Protein AF-A0AAW9EAS5-F1 (afdb_monomer_lite)

Structure (mmCIF, N/CA/C/O backbone):
data_AF-A0AAW9EAS5-F1
#
_entry.id   AF-A0AAW9EAS5-F1
#
loop_
_atom_site.group_PDB
_atom_site.id
_atom_site.type_symbol
_atom_site.label_atom_id
_atom_site.label_alt_id
_atom_site.label_comp_id
_atom_site.label_asym_id
_atom_site.label_entity_id
_atom_site.label_seq_id
_atom_site.pdbx_PDB_ins_code
_atom_site.Cartn_x
_atom_site.Cartn_y
_atom_site.Cartn_z
_atom_site.occupancy
_atom_site.B_iso_or_equiv
_atom_site.auth_seq_id
_atom_site.auth_comp_id
_atom_site.auth_asym_id
_atom_site.auth_atom_id
_atom_site.pdbx_PDB_model_num
ATOM 1 N N . MET A 1 1 ? -5.129 -8.392 -18.175 1.00 64.12 1 MET A N 1
ATOM 2 C CA . MET A 1 1 ? -5.392 -9.176 -16.945 1.00 64.12 1 MET A CA 1
ATOM 3 C C . MET A 1 1 ? -6.579 -8.550 -16.227 1.00 64.12 1 MET A C 1
ATOM 5 O O . MET A 1 1 ? -6.604 -7.333 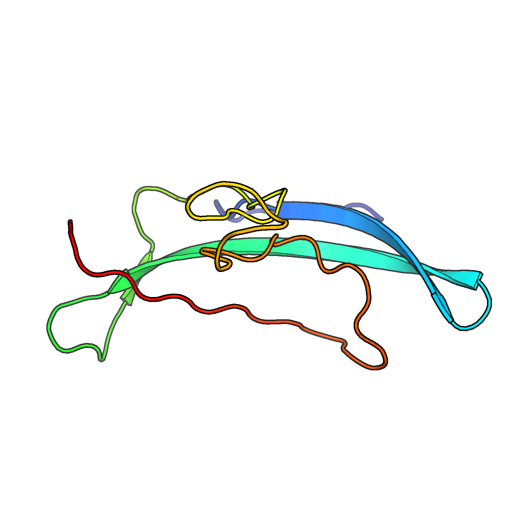-16.120 1.00 64.12 1 MET A O 1
ATOM 9 N N . LYS A 1 2 ? -7.565 -9.341 -15.786 1.00 78.31 2 LYS A N 1
ATOM 10 C CA . LYS A 1 2 ? -8.707 -8.856 -14.993 1.00 78.31 2 LYS A CA 1
ATOM 11 C C . LYS A 1 2 ? -8.548 -9.386 -13.571 1.00 78.31 2 LYS A C 1
ATOM 13 O O . LYS A 1 2 ? -8.530 -10.597 -13.383 1.00 78.31 2 LYS A O 1
ATOM 18 N N . VAL A 1 3 ? -8.392 -8.495 -12.597 1.00 83.44 3 VAL A N 1
ATOM 19 C CA . VAL A 1 3 ? -8.387 -8.860 -11.174 1.00 83.44 3 VAL A CA 1
ATOM 20 C C . VAL A 1 3 ? -9.830 -8.823 -10.685 1.00 83.44 3 VAL A C 1
ATOM 22 O O . VAL A 1 3 ? -10.535 -7.844 -10.915 1.00 83.44 3 VAL A O 1
ATOM 25 N N . SER A 1 4 ? -10.285 -9.902 -10.050 1.00 89.12 4 SER A N 1
ATOM 26 C CA . SER A 1 4 ? -11.548 -9.919 -9.314 1.00 89.12 4 SER A CA 1
ATOM 27 C C . SER A 1 4 ? -11.214 -9.856 -7.832 1.00 89.12 4 SER A C 1
ATOM 29 O O . SER A 1 4 ? -10.572 -10.762 -7.306 1.00 89.12 4 SER A O 1
ATOM 31 N N . ASN A 1 5 ? -11.599 -8.762 -7.182 1.00 88.44 5 ASN A N 1
ATOM 32 C CA . ASN A 1 5 ? -11.458 -8.608 -5.745 1.00 88.44 5 ASN A CA 1
ATOM 33 C C . ASN A 1 5 ? -12.841 -8.749 -5.102 1.00 88.44 5 ASN A C 1
ATOM 35 O O . ASN A 1 5 ? -13.682 -7.867 -5.245 1.00 88.44 5 ASN A O 1
ATOM 39 N N . THR A 1 6 ? -13.074 -9.873 -4.426 1.00 91.94 6 THR A N 1
ATOM 40 C CA . THR A 1 6 ? -14.310 -10.148 -3.674 1.00 91.94 6 THR A CA 1
ATOM 41 C C . THR A 1 6 ? -14.199 -9.752 -2.198 1.00 91.94 6 THR A C 1
ATOM 43 O O . THR A 1 6 ? -15.089 -10.056 -1.409 1.00 91.94 6 THR A O 1
ATOM 46 N N . THR A 1 7 ? -13.093 -9.117 -1.805 1.00 90.06 7 THR A N 1
ATOM 47 C CA . THR A 1 7 ? -12.835 -8.631 -0.444 1.00 90.06 7 THR A CA 1
ATOM 48 C C . THR A 1 7 ? -13.188 -7.143 -0.327 1.00 90.06 7 THR A C 1
ATOM 50 O O . THR A 1 7 ? -13.255 -6.451 -1.345 1.00 90.06 7 THR A O 1
ATOM 53 N N . PRO A 1 8 ? -13.353 -6.602 0.895 1.00 88.00 8 PRO A N 1
ATOM 54 C CA . PRO A 1 8 ? -13.545 -5.165 1.089 1.00 88.00 8 PRO A CA 1
ATOM 55 C C . PRO A 1 8 ? -12.242 -4.350 0.977 1.00 88.00 8 PRO A C 1
ATOM 57 O O . PRO A 1 8 ? -12.257 -3.146 1.224 1.00 88.00 8 PRO A O 1
ATOM 60 N N . PHE A 1 9 ? -11.102 -4.975 0.669 1.00 93.19 9 PHE A N 1
ATOM 61 C CA . PHE A 1 9 ? -9.798 -4.318 0.732 1.00 93.19 9 PHE A CA 1
ATOM 62 C C . PHE A 1 9 ? -9.556 -3.426 -0.488 1.00 93.19 9 PHE A C 1
ATOM 64 O O . PHE A 1 9 ? -9.619 -3.920 -1.621 1.00 93.19 9 PHE A O 1
ATOM 71 N N . PRO A 1 10 ? -9.237 -2.135 -0.289 1.00 92.56 10 PRO A N 1
ATOM 72 C CA . PRO A 1 10 ? -8.852 -1.251 -1.376 1.00 92.56 10 PRO A CA 1
ATOM 73 C C . PRO A 1 10 ? -7.641 -1.802 -2.123 1.00 92.56 10 PRO A C 1
ATOM 75 O O . PRO A 1 10 ? -6.659 -2.232 -1.512 1.00 92.56 10 PRO A O 1
ATOM 78 N N . TYR A 1 11 ? -7.720 -1.781 -3.451 1.00 94.25 11 TYR A N 1
ATOM 79 C CA . TYR A 1 11 ? -6.660 -2.274 -4.316 1.00 94.25 11 TYR A CA 1
ATOM 80 C C . TYR A 1 11 ? -6.504 -1.408 -5.563 1.00 94.25 11 TYR A C 1
ATOM 82 O O . TYR A 1 11 ? -7.440 -0.731 -5.990 1.00 94.25 11 TYR A O 1
ATOM 90 N N . LEU A 1 12 ? -5.321 -1.478 -6.162 1.00 93.19 12 LEU A N 1
ATOM 91 C CA . LEU A 1 12 ? -5.002 -0.860 -7.439 1.00 93.19 12 LEU A CA 1
ATOM 92 C C . LEU A 1 12 ? -4.170 -1.833 -8.269 1.00 93.19 12 LEU A C 1
ATOM 94 O O . LEU A 1 12 ? -3.145 -2.333 -7.810 1.00 93.19 12 LEU A O 1
ATOM 98 N N . LEU A 1 13 ? -4.607 -2.074 -9.504 1.00 91.94 13 LEU A N 1
ATOM 99 C CA . LEU A 1 13 ? -3.839 -2.792 -10.517 1.00 91.94 13 LEU A CA 1
ATOM 100 C C . LEU A 1 13 ? -3.209 -1.773 -11.465 1.00 91.94 13 LEU A C 1
ATOM 102 O O . LEU A 1 13 ? -3.918 -0.963 -12.058 1.00 91.94 13 LEU A O 1
ATOM 106 N N . TYR A 1 14 ? -1.896 -1.845 -11.639 1.00 91.06 14 TYR A N 1
ATOM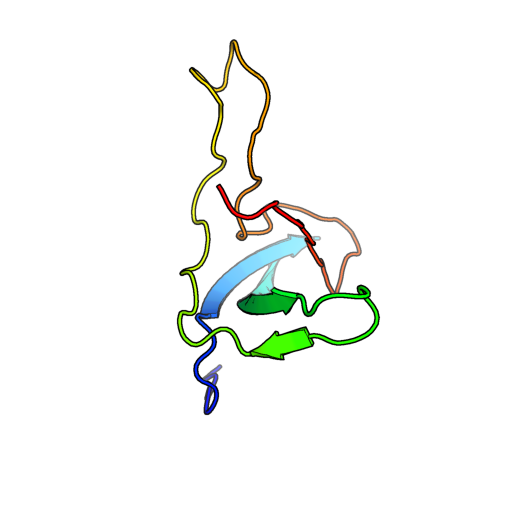 107 C CA . TYR A 1 14 ? -1.161 -0.987 -12.562 1.00 91.06 14 TYR A CA 1
ATOM 108 C C . TYR A 1 14 ? 0.007 -1.740 -13.199 1.00 91.06 14 TYR A C 1
ATOM 110 O O . TYR A 1 14 ? 0.441 -2.778 -12.702 1.00 91.06 14 TYR A O 1
ATOM 118 N N . GLN A 1 15 ? 0.499 -1.245 -14.334 1.00 89.50 15 GLN A N 1
ATOM 119 C CA . GLN A 1 15 ? 1.634 -1.839 -15.040 1.00 89.50 15 GLN A CA 1
ATOM 120 C C . GLN A 1 15 ? 2.905 -1.038 -14.807 1.00 89.50 15 GLN A C 1
ATOM 122 O O . GLN A 1 15 ? 2.874 0.179 -14.625 1.00 89.50 15 GLN A O 1
ATOM 127 N N . LYS A 1 16 ? 4.031 -1.742 -14.852 1.00 87.69 16 LYS A N 1
ATOM 128 C CA . LYS A 1 16 ? 5.363 -1.160 -14.791 1.00 87.69 16 LYS A CA 1
ATOM 129 C C . LYS A 1 16 ? 6.292 -1.788 -15.805 1.00 87.69 16 LYS A C 1
ATOM 131 O O . LYS A 1 16 ? 6.069 -2.908 -16.257 1.00 87.69 16 LYS A O 1
ATOM 136 N N . VAL A 1 17 ? 7.367 -1.060 -16.070 1.00 86.25 17 VAL A N 1
ATOM 137 C CA . VAL A 1 17 ? 8.525 -1.524 -16.825 1.00 86.25 17 VAL A CA 1
ATOM 138 C C . VAL A 1 17 ? 9.588 -2.014 -15.838 1.00 86.25 17 VAL A C 1
ATOM 140 O O . VAL A 1 17 ? 9.948 -1.309 -14.893 1.00 86.25 17 VAL A O 1
ATOM 143 N N . GLY A 1 18 ? 10.021 -3.257 -16.014 1.00 80.50 18 GLY A N 1
ATOM 144 C CA . GLY A 1 18 ? 11.037 -3.947 -15.228 1.00 80.50 18 GLY A CA 1
ATOM 145 C C . GLY A 1 18 ? 12.418 -3.851 -15.858 1.00 80.50 18 GLY A C 1
ATOM 146 O O . GLY A 1 18 ? 12.726 -2.917 -16.597 1.00 80.50 18 GLY A O 1
ATOM 147 N N . LYS A 1 19 ? 13.291 -4.816 -15.552 1.00 78.12 19 LYS A N 1
ATOM 148 C CA . LYS A 1 19 ? 14.613 -4.860 -16.189 1.00 78.12 19 LYS A CA 1
ATOM 149 C C . LYS A 1 19 ? 14.445 -5.262 -17.656 1.00 78.12 19 LYS A C 1
ATOM 151 O O . LYS A 1 19 ? 13.601 -6.089 -17.974 1.00 78.12 19 LYS A O 1
ATOM 156 N N . LYS A 1 20 ? 15.289 -4.722 -18.542 1.00 85.56 20 LYS A N 1
ATOM 157 C CA . LYS A 1 20 ? 15.262 -5.028 -19.988 1.00 85.56 20 LYS A CA 1
ATOM 158 C C . LYS A 1 20 ? 13.905 -4.727 -20.652 1.00 85.56 20 LYS A C 1
ATOM 160 O O . LYS A 1 20 ? 13.469 -5.482 -21.515 1.00 85.56 20 LYS A O 1
ATOM 165 N N . ASP A 1 21 ? 13.238 -3.661 -20.212 1.00 84.94 21 ASP A N 1
ATOM 166 C CA . ASP A 1 21 ? 11.947 -3.202 -20.740 1.00 84.94 21 ASP A CA 1
ATOM 167 C C . ASP A 1 21 ? 10.786 -4.208 -20.625 1.00 84.94 21 ASP A C 1
ATOM 169 O O . ASP A 1 21 ? 9.763 -4.083 -21.299 1.00 84.94 21 ASP A O 1
ATOM 173 N N . GLU A 1 22 ? 10.900 -5.204 -19.740 1.00 87.62 22 GLU A N 1
ATOM 174 C CA . GLU A 1 22 ? 9.832 -6.180 -19.535 1.00 87.62 22 GLU A CA 1
ATOM 175 C C . GLU A 1 22 ? 8.632 -5.543 -18.818 1.00 87.62 22 GLU A C 1
ATOM 177 O O . GLU A 1 22 ? 8.768 -4.931 -17.759 1.00 87.62 22 GLU A O 1
ATOM 182 N N . LEU A 1 23 ? 7.427 -5.684 -19.372 1.00 87.19 23 LEU A N 1
ATOM 183 C CA . LEU A 1 23 ? 6.218 -5.221 -18.695 1.00 87.19 23 LEU A CA 1
ATOM 184 C C . LEU A 1 23 ? 5.770 -6.237 -17.647 1.00 87.19 23 LEU A C 1
ATOM 186 O O . LEU A 1 23 ? 5.594 -7.417 -17.947 1.00 87.19 23 LEU A O 1
ATOM 190 N N . PHE A 1 24 ? 5.484 -5.762 -16.438 1.00 86.81 24 PHE A N 1
ATOM 191 C CA . PHE A 1 24 ? 4.882 -6.577 -15.388 1.00 86.81 24 PHE A CA 1
ATOM 192 C C . PHE A 1 24 ? 3.734 -5.844 -14.692 1.00 86.81 24 PHE A C 1
ATOM 194 O O . PHE A 1 24 ? 3.691 -4.614 -14.617 1.00 86.81 24 PHE A O 1
ATOM 201 N N . ASN A 1 25 ? 2.761 -6.619 -14.211 1.00 88.88 25 ASN A N 1
ATOM 202 C CA . ASN A 1 25 ? 1.611 -6.100 -13.479 1.00 88.88 25 ASN A CA 1
ATOM 203 C C . ASN A 1 25 ? 1.935 -6.036 -11.986 1.00 88.88 25 ASN A C 1
ATOM 205 O O . ASN A 1 25 ? 2.513 -6.970 -11.432 1.00 88.88 25 ASN A O 1
ATOM 209 N N . VAL A 1 26 ? 1.508 -4.961 -11.336 1.00 89.19 26 VAL A N 1
ATOM 210 C CA . VAL A 1 26 ? 1.609 -4.756 -9.894 1.00 89.19 26 VAL A CA 1
ATOM 211 C C . VAL A 1 26 ? 0.207 -4.599 -9.327 1.00 89.19 26 VAL A C 1
ATOM 213 O O . VAL A 1 26 ? -0.609 -3.851 -9.865 1.00 89.19 26 VAL A O 1
ATOM 216 N N . ILE A 1 27 ? -0.062 -5.310 -8.235 1.00 91.06 27 ILE A N 1
ATOM 217 C CA . ILE A 1 27 ? -1.267 -5.129 -7.430 1.00 91.06 27 ILE A CA 1
ATOM 218 C C . ILE A 1 27 ? -0.828 -4.518 -6.105 1.00 91.06 27 ILE A C 1
ATOM 220 O O . ILE A 1 27 ? -0.101 -5.156 -5.347 1.00 91.06 27 ILE A O 1
ATOM 224 N N . ALA A 1 28 ? -1.274 -3.296 -5.834 1.00 91.94 28 ALA A N 1
ATOM 225 C CA . ALA A 1 28 ? -1.220 -2.717 -4.500 1.00 91.94 28 ALA A CA 1
ATOM 226 C C . ALA A 1 28 ? -2.532 -3.037 -3.776 1.00 91.94 28 ALA A C 1
ATOM 228 O O . ALA A 1 28 ? -3.605 -2.918 -4.366 1.00 91.94 28 ALA A O 1
ATOM 229 N N . LEU A 1 29 ? -2.445 -3.454 -2.516 1.00 92.81 29 LEU A N 1
ATOM 230 C CA . LEU A 1 29 ? -3.579 -3.780 -1.653 1.00 92.81 29 LEU A CA 1
ATOM 231 C C . LEU A 1 29 ? -3.304 -3.191 -0.272 1.00 92.81 29 LEU A C 1
ATOM 233 O O . LEU A 1 29 ? -2.184 -3.310 0.224 1.00 92.81 29 LEU A O 1
ATOM 237 N N . ARG A 1 30 ? -4.325 -2.624 0.371 1.00 92.75 30 ARG A N 1
ATOM 238 C CA . ARG A 1 30 ? -4.235 -2.185 1.765 1.00 92.75 30 ARG A CA 1
ATOM 239 C C . ARG A 1 30 ? -5.278 -2.879 2.623 1.00 92.75 30 ARG A C 1
ATOM 241 O O . ARG A 1 30 ? -6.444 -2.966 2.249 1.00 92.75 30 ARG A O 1
ATOM 248 N N . GLN A 1 31 ? -4.853 -3.340 3.793 1.00 92.62 31 GLN A N 1
ATOM 249 C CA . GLN A 1 31 ? -5.726 -3.952 4.788 1.00 92.62 31 GLN A CA 1
ATOM 250 C C . GLN A 1 31 ? -5.579 -3.214 6.114 1.00 92.62 31 GLN A C 1
ATOM 252 O O . GLN A 1 31 ? -4.471 -2.983 6.594 1.00 92.62 31 GLN A O 1
ATOM 257 N N . THR A 1 32 ? -6.708 -2.834 6.704 1.00 92.12 32 THR A N 1
ATOM 258 C CA . THR A 1 32 ? -6.759 -2.171 8.007 1.00 92.12 32 THR A CA 1
ATOM 259 C C . THR A 1 32 ? -7.311 -3.134 9.046 1.00 92.12 32 THR A C 1
ATOM 261 O O . THR A 1 32 ? -8.416 -3.664 8.898 1.00 92.12 32 THR A O 1
ATOM 264 N N . PHE A 1 33 ? -6.557 -3.316 10.126 1.00 90.25 33 PHE A N 1
ATOM 265 C CA . PHE A 1 33 ? -6.935 -4.163 11.252 1.00 90.25 33 PHE A CA 1
ATOM 266 C C . PHE A 1 33 ? -7.068 -3.334 12.529 1.00 90.25 33 PHE A C 1
ATOM 268 O O . PHE A 1 33 ? -6.396 -2.315 12.703 1.00 90.25 33 PHE A O 1
ATOM 275 N N . ARG A 1 34 ? -7.929 -3.784 13.440 1.00 87.50 34 ARG A N 1
ATOM 276 C CA . ARG A 1 34 ? -8.006 -3.278 14.810 1.00 87.50 34 ARG A CA 1
ATOM 277 C C . ARG A 1 34 ? -7.208 -4.210 15.714 1.00 87.50 34 ARG A C 1
ATOM 279 O O . ARG A 1 34 ? -7.581 -5.370 15.885 1.00 87.50 34 ARG A O 1
ATOM 286 N N . LEU A 1 35 ? -6.138 -3.695 16.316 1.00 84.19 35 LEU A N 1
ATOM 287 C CA . LEU A 1 35 ? -5.380 -4.415 17.341 1.00 84.19 35 LEU A CA 1
ATOM 288 C C . LEU A 1 35 ? -6.220 -4.525 18.623 1.00 84.19 35 LEU A C 1
ATOM 290 O O . LEU A 1 35 ? -6.748 -3.518 19.102 1.00 84.19 35 LEU A O 1
ATOM 294 N N . LYS A 1 36 ? -6.363 -5.737 19.173 1.00 82.75 36 LYS A N 1
ATOM 295 C CA . LYS A 1 36 ? -7.036 -5.959 20.462 1.00 82.75 36 LYS A CA 1
ATOM 296 C C . LYS A 1 36 ? -6.070 -5.782 21.629 1.00 82.75 36 LYS A C 1
ATOM 298 O O . LYS A 1 36 ? -4.860 -5.977 21.497 1.00 82.75 36 LYS A O 1
ATOM 303 N N . THR A 1 37 ? -6.625 -5.458 22.795 1.00 77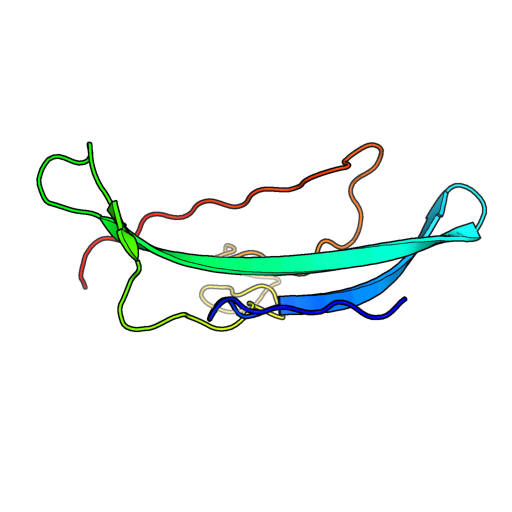.62 37 THR A N 1
ATOM 304 C CA . THR A 1 37 ? -5.888 -5.393 24.061 1.00 77.62 37 THR A CA 1
ATOM 305 C C . THR A 1 37 ? -5.131 -6.702 24.297 1.00 77.62 37 THR A C 1
ATOM 307 O O . THR A 1 37 ? -5.708 -7.780 24.176 1.00 77.62 37 THR A O 1
ATOM 310 N N . GLY A 1 38 ? -3.833 -6.605 24.595 1.00 73.81 38 GLY A N 1
ATOM 311 C CA . GLY A 1 38 ? -2.938 -7.759 24.743 1.00 73.81 38 GLY A CA 1
ATOM 312 C C . GLY A 1 38 ? -2.141 -8.130 23.486 1.00 73.81 38 GLY A C 1
ATOM 313 O O . GLY A 1 38 ? -1.287 -8.998 23.571 1.00 73.81 38 GLY A O 1
ATOM 314 N N . GLY A 1 39 ? -2.367 -7.491 22.330 1.00 66.31 39 GLY A N 1
ATOM 315 C CA . GLY A 1 39 ? -1.460 -7.537 21.166 1.00 66.31 39 GLY A CA 1
ATOM 316 C C . GLY A 1 39 ? -1.386 -8.859 20.388 1.00 66.31 39 GLY A C 1
ATOM 317 O O . GLY A 1 39 ? -0.832 -8.884 19.294 1.00 66.31 39 GLY A O 1
ATOM 318 N N . HIS A 1 40 ? -1.966 -9.943 20.903 1.00 73.12 40 HIS A N 1
ATOM 319 C CA . HIS A 1 40 ? -1.915 -11.268 20.274 1.00 73.12 40 HIS A CA 1
ATOM 320 C C . HIS A 1 40 ? -2.977 -11.496 19.190 1.00 73.12 40 HIS A C 1
ATOM 322 O O . HIS A 1 40 ? -2.870 -12.450 18.425 1.00 73.12 40 HIS A O 1
ATOM 328 N N . TYR A 1 41 ? -3.999 -10.638 19.118 1.00 77.81 41 TYR A N 1
ATOM 329 C CA . TYR A 1 41 ? -5.123 -10.797 18.196 1.00 77.81 41 TYR A CA 1
ATOM 330 C C . TYR A 1 41 ? -5.492 -9.476 17.525 1.00 77.81 41 TYR A C 1
ATOM 332 O O . TYR A 1 41 ? -5.448 -8.404 18.138 1.00 77.81 41 TYR A O 1
ATOM 340 N N . SER A 1 42 ? 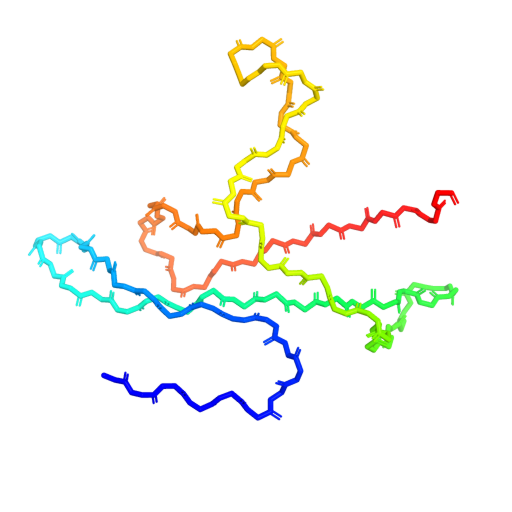-5.929 -9.573 16.275 1.00 84.19 42 SER A N 1
ATOM 341 C CA . SER A 1 42 ? -6.492 -8.471 15.509 1.00 84.19 42 SER A CA 1
ATOM 342 C C . SER A 1 42 ? -7.786 -8.907 14.826 1.00 84.19 42 SER A C 1
ATOM 344 O O . SER A 1 42 ? -7.924 -10.056 14.411 1.00 84.19 42 SER A O 1
ATOM 346 N N . ASP A 1 43 ? -8.742 -7.984 14.732 1.00 88.94 43 ASP A N 1
ATOM 347 C CA . ASP A 1 43 ? -9.911 -8.144 13.862 1.00 88.94 43 ASP A CA 1
ATOM 348 C C . ASP A 1 43 ? -9.748 -7.258 12.631 1.00 88.94 43 ASP A C 1
ATOM 350 O O . ASP A 1 43 ? -8.999 -6.274 12.652 1.00 88.94 43 ASP A O 1
ATOM 354 N N . LEU A 1 44 ? -10.527 -7.537 11.586 1.00 89.00 44 LEU A N 1
ATOM 355 C CA . LEU A 1 44 ? -10.771 -6.542 10.549 1.00 89.00 44 LEU A CA 1
ATOM 356 C C . LEU A 1 44 ? -11.326 -5.266 11.181 1.00 89.00 44 LEU A C 1
ATOM 358 O O . LEU A 1 44 ? -12.221 -5.308 12.026 1.00 89.00 44 LEU A O 1
ATOM 362 N N . ASN A 1 45 ? -10.771 -4.127 10.776 1.00 89.06 45 ASN A N 1
ATOM 363 C CA . ASN A 1 45 ? -11.346 -2.847 11.145 1.00 89.06 45 ASN A CA 1
ATOM 364 C C . ASN A 1 45 ? -12.636 -2.632 10.338 1.00 89.06 45 ASN A C 1
ATOM 366 O O . ASN A 1 45 ? -12.666 -2.913 9.137 1.00 89.06 45 ASN A O 1
ATOM 370 N N . GLU A 1 46 ? -13.676 -2.123 11.000 1.00 88.38 46 GLU A N 1
ATOM 371 C CA . GLU A 1 46 ? -14.949 -1.743 10.375 1.00 88.38 46 GLU A CA 1
ATOM 372 C C . GLU A 1 46 ? -14.728 -0.738 9.237 1.00 88.38 46 GLU A C 1
ATOM 374 O O . GLU A 1 46 ? -15.412 -0.789 8.217 1.00 88.38 46 GLU A O 1
ATOM 379 N N . GLN A 1 47 ? -13.719 0.126 9.382 1.00 90.44 47 GLN A N 1
ATOM 380 C CA . GLN A 1 47 ? -13.288 1.054 8.348 1.00 90.44 47 GLN A CA 1
ATOM 381 C C . GLN A 1 47 ? -11.974 0.593 7.709 1.00 90.44 47 GLN A C 1
ATOM 383 O O . GLN A 1 47 ? -10.947 0.449 8.376 1.00 90.44 47 GLN A O 1
ATOM 388 N N . GLN A 1 48 ? -11.993 0.417 6.387 1.00 92.56 48 GLN A N 1
ATOM 389 C CA . GLN A 1 48 ? -10.784 0.238 5.586 1.00 92.56 48 GLN A CA 1
ATOM 390 C C . GLN A 1 48 ? -10.285 1.598 5.092 1.00 92.56 48 GLN A C 1
ATOM 392 O O . GLN A 1 48 ? -11.050 2.374 4.519 1.00 92.56 48 GLN A O 1
ATOM 397 N N . TYR A 1 49 ? -9.002 1.886 5.305 1.00 91.19 49 TYR A N 1
ATOM 398 C CA . TYR A 1 49 ? -8.369 3.074 4.736 1.00 91.19 49 TYR A CA 1
ATOM 399 C C . TYR A 1 49 ? -7.973 2.838 3.272 1.00 91.19 49 TYR A C 1
ATOM 401 O O . TYR A 1 49 ? -7.544 1.730 2.936 1.00 91.19 49 TYR A O 1
ATOM 409 N N . PRO A 1 50 ? -8.093 3.861 2.404 1.00 93.00 50 PRO A N 1
ATOM 410 C CA . PRO A 1 50 ? -7.680 3.758 1.008 1.00 93.00 50 PRO A CA 1
ATOM 411 C C . PRO A 1 50 ? -6.162 3.583 0.889 1.00 93.00 50 PRO A C 1
ATOM 413 O O . PRO A 1 50 ? -5.418 3.833 1.839 1.00 93.00 50 PRO A O 1
ATOM 416 N N . LEU A 1 51 ? -5.705 3.195 -0.304 1.00 92.69 51 LEU A N 1
ATOM 417 C CA . LEU A 1 51 ? -4.284 3.217 -0.646 1.00 92.69 51 LEU A CA 1
ATOM 418 C C . LEU A 1 51 ? -3.715 4.633 -0.488 1.00 92.69 51 LEU A C 1
ATOM 420 O O . LEU A 1 51 ? -4.323 5.614 -0.925 1.00 92.69 51 LEU A O 1
ATOM 424 N N . ASN A 1 52 ? -2.531 4.725 0.104 1.00 91.81 52 ASN A N 1
ATOM 425 C CA . ASN A 1 52 ? -1.738 5.934 0.131 1.00 91.81 52 ASN A CA 1
ATOM 426 C C . ASN A 1 52 ? -1.054 6.106 -1.226 1.00 91.81 52 ASN A C 1
ATOM 428 O O . ASN A 1 52 ? -0.189 5.320 -1.595 1.00 91.81 52 ASN A O 1
ATOM 432 N N . MET A 1 53 ? -1.459 7.121 -1.981 1.00 92.44 53 MET A N 1
ATOM 433 C CA . MET A 1 53 ? -0.991 7.314 -3.357 1.00 92.44 53 MET A CA 1
ATOM 434 C C . MET A 1 53 ? 0.297 8.140 -3.447 1.00 92.44 53 MET A C 1
ATOM 436 O O . MET A 1 53 ? 0.927 8.168 -4.503 1.00 92.44 53 MET A O 1
ATOM 440 N N . ALA A 1 54 ? 0.699 8.804 -2.362 1.00 91.62 54 ALA A N 1
ATOM 441 C CA . ALA A 1 54 ? 1.874 9.664 -2.314 1.00 91.62 54 ALA A CA 1
ATOM 442 C C . ALA A 1 54 ? 2.524 9.629 -0.927 1.00 91.62 54 ALA A C 1
ATOM 444 O O . ALA A 1 54 ? 1.857 9.395 0.079 1.00 91.62 54 ALA A O 1
ATOM 445 N N . ASP A 1 55 ? 3.823 9.894 -0.875 1.00 91.25 55 ASP A N 1
ATOM 446 C CA . ASP A 1 55 ? 4.535 10.056 0.388 1.00 91.25 55 ASP A CA 1
ATOM 447 C C . ASP A 1 55 ? 3.930 11.209 1.199 1.00 91.25 55 ASP A C 1
ATOM 449 O O . ASP A 1 55 ? 3.622 12.279 0.665 1.00 91.25 55 ASP A O 1
ATOM 453 N N . ARG A 1 56 ? 3.757 10.996 2.506 1.00 91.25 56 ARG A N 1
ATOM 454 C CA . ARG A 1 56 ? 3.291 12.031 3.433 1.00 91.25 56 ARG A CA 1
ATOM 455 C C . ARG A 1 56 ? 4.418 12.432 4.364 1.00 91.25 56 ARG A C 1
ATOM 457 O O . ARG A 1 56 ? 5.011 11.580 5.020 1.00 91.25 56 ARG A O 1
ATOM 464 N N . TYR A 1 57 ? 4.645 13.732 4.481 1.00 93.00 57 TYR A N 1
ATOM 465 C CA . TYR A 1 57 ? 5.676 14.334 5.321 1.00 93.00 57 TYR A CA 1
ATOM 466 C C . TYR A 1 57 ? 5.034 15.181 6.422 1.00 93.00 57 TYR A C 1
ATOM 468 O O . TYR A 1 57 ? 3.857 15.533 6.326 1.00 93.00 57 TYR A O 1
ATOM 476 N N . TYR A 1 58 ? 5.787 15.505 7.475 1.00 90.88 58 TYR A N 1
ATOM 477 C CA . TYR A 1 58 ? 5.305 16.428 8.513 1.00 90.88 58 TYR A CA 1
ATOM 478 C C . TYR A 1 58 ? 5.075 17.834 7.962 1.00 90.88 58 TYR A C 1
ATOM 480 O O . TYR A 1 58 ? 4.082 18.478 8.306 1.00 90.88 58 TYR A O 1
ATOM 488 N N . HIS A 1 59 ? 5.981 18.292 7.099 1.00 91.25 59 HIS A N 1
ATOM 489 C CA . HIS A 1 59 ? 5.923 19.592 6.443 1.00 91.25 59 HIS A CA 1
ATOM 490 C C . HIS A 1 59 ? 6.217 19.416 4.946 1.00 91.25 59 HIS A C 1
ATOM 492 O O . HIS A 1 59 ? 5.442 18.760 4.253 1.00 91.25 59 HIS A O 1
ATOM 498 N N . ALA A 1 60 ? 7.322 19.973 4.440 1.00 91.25 60 ALA A N 1
ATOM 499 C CA . ALA A 1 60 ? 7.721 19.818 3.045 1.00 91.25 60 ALA A CA 1
ATOM 500 C C . ALA A 1 60 ? 8.617 18.578 2.842 1.00 91.25 60 ALA A C 1
ATOM 502 O O . ALA A 1 60 ? 9.382 18.234 3.754 1.00 91.25 60 ALA A O 1
ATOM 503 N N . PRO A 1 61 ? 8.571 17.932 1.661 1.00 88.69 61 PRO A N 1
ATOM 504 C CA . PRO A 1 61 ? 9.399 16.763 1.345 1.00 88.69 61 PRO A CA 1
ATOM 505 C C . PRO A 1 61 ? 10.903 17.023 1.489 1.00 88.69 61 PRO A C 1
ATOM 507 O O . PRO A 1 61 ? 11.636 16.198 2.024 1.00 88.69 61 PRO A O 1
ATOM 510 N N . GLU A 1 62 ? 11.354 18.201 1.061 1.00 91.12 62 GLU A N 1
ATOM 511 C CA . GLU A 1 62 ? 12.767 18.600 1.070 1.00 91.12 62 GLU A CA 1
ATOM 512 C C . GLU A 1 62 ? 13.313 18.970 2.458 1.00 91.12 62 GLU A C 1
ATOM 514 O O . GLU A 1 62 ? 14.528 19.016 2.642 1.00 91.12 62 GLU A O 1
ATOM 519 N N . THR A 1 63 ? 12.448 19.260 3.436 1.00 91.50 63 THR A N 1
ATOM 520 C CA . THR A 1 63 ? 12.870 19.849 4.722 1.00 91.50 63 THR A CA 1
ATOM 521 C C . THR A 1 63 ? 12.385 19.096 5.954 1.00 91.50 63 THR A C 1
ATOM 523 O O . THR A 1 63 ? 12.716 19.489 7.073 1.00 91.50 63 THR A O 1
ATOM 526 N N . SER A 1 64 ? 11.608 18.023 5.792 1.00 92.38 64 SER A N 1
ATOM 527 C CA . SER A 1 64 ? 11.024 17.297 6.920 1.00 92.38 64 SER A CA 1
ATOM 528 C C . SER A 1 64 ? 11.050 15.784 6.745 1.00 92.38 64 SER A C 1
ATOM 530 O O . SER A 1 64 ? 11.190 15.255 5.645 1.00 92.38 64 SER A O 1
ATOM 532 N N . SER A 1 65 ? 10.922 15.073 7.865 1.00 92.31 65 SER A N 1
ATOM 533 C CA . SER A 1 65 ? 10.906 13.613 7.871 1.00 92.31 65 SER A CA 1
ATOM 534 C C . SER A 1 65 ? 9.627 13.044 7.252 1.00 92.31 65 SER A C 1
ATOM 536 O O . SER A 1 65 ? 8.536 13.610 7.378 1.00 92.31 65 SER A O 1
ATOM 538 N N . LEU A 1 66 ? 9.774 11.875 6.629 1.00 90.44 66 LEU A N 1
ATOM 539 C CA . LEU A 1 66 ? 8.676 11.072 6.103 1.00 90.44 66 LEU A CA 1
ATOM 540 C C . LEU A 1 66 ? 7.815 10.524 7.255 1.00 90.44 66 LEU A C 1
ATOM 542 O O . LEU A 1 66 ? 8.335 9.939 8.205 1.00 90.44 66 LEU A O 1
ATOM 546 N N . ILE A 1 67 ? 6.497 10.698 7.159 1.00 89.38 67 ILE A N 1
ATOM 547 C CA . ILE A 1 67 ? 5.498 10.092 8.054 1.00 89.38 67 ILE A CA 1
ATOM 548 C C . ILE A 1 67 ? 5.080 8.720 7.529 1.00 89.38 67 ILE A C 1
ATOM 550 O O . ILE A 1 67 ? 4.948 7.768 8.297 1.00 89.38 67 ILE A O 1
ATOM 554 N N . GLU A 1 68 ? 4.771 8.638 6.237 1.00 88.56 68 GLU A N 1
ATOM 555 C CA . GLU A 1 68 ? 4.215 7.441 5.607 1.00 88.56 68 GLU A CA 1
ATOM 556 C C . GLU A 1 68 ? 4.650 7.396 4.140 1.00 88.56 68 GLU A C 1
ATOM 558 O O . GLU A 1 68 ? 4.428 8.361 3.411 1.00 88.56 68 GLU A O 1
ATOM 563 N N . GLU A 1 69 ? 5.272 6.288 3.729 1.00 88.94 69 GLU A N 1
ATOM 564 C CA . GLU A 1 69 ? 5.601 6.005 2.325 1.00 88.94 69 GLU A CA 1
ATOM 565 C C . GLU A 1 69 ? 4.308 5.734 1.538 1.00 88.94 69 GLU A C 1
ATOM 567 O O . GLU A 1 69 ? 3.299 5.272 2.085 1.00 88.94 69 GLU A O 1
ATOM 572 N N . THR A 1 70 ? 4.321 6.033 0.246 1.00 90.31 70 THR A N 1
ATOM 573 C CA . THR A 1 70 ? 3.284 5.613 -0.691 1.00 90.31 70 THR A CA 1
ATOM 574 C C . THR A 1 70 ? 3.142 4.086 -0.717 1.00 90.31 70 THR A C 1
ATOM 576 O O . THR A 1 70 ? 4.120 3.339 -0.671 1.00 90.31 70 THR A O 1
ATOM 579 N N . ASP A 1 71 ? 1.907 3.605 -0.858 1.00 90.44 71 ASP A N 1
ATOM 580 C CA . ASP A 1 71 ? 1.624 2.187 -1.103 1.00 90.44 71 ASP A CA 1
ATOM 581 C C . ASP A 1 71 ? 2.012 1.789 -2.545 1.00 90.44 71 ASP A C 1
ATOM 583 O O . ASP A 1 71 ? 2.071 0.606 -2.898 1.00 90.44 71 ASP A O 1
ATOM 587 N N . LEU A 1 72 ? 2.304 2.775 -3.402 1.00 88.44 72 LEU A N 1
ATOM 588 C CA . LEU A 1 72 ? 2.833 2.552 -4.736 1.00 88.44 72 LEU A CA 1
ATOM 589 C C . LEU A 1 72 ? 4.319 2.233 -4.643 1.00 88.44 72 LEU A C 1
ATOM 591 O O . LEU A 1 72 ? 5.173 3.110 -4.556 1.00 88.44 72 LEU A O 1
ATOM 595 N N . VAL A 1 73 ? 4.659 0.955 -4.770 1.00 78.50 73 VAL A N 1
ATOM 596 C CA . VAL A 1 73 ? 6.055 0.570 -4.983 1.00 78.50 73 VAL A CA 1
ATOM 597 C C . VAL A 1 73 ? 6.546 1.337 -6.216 1.00 78.50 73 VAL A C 1
ATOM 599 O O . VAL A 1 73 ? 5.861 1.299 -7.236 1.00 78.50 73 VAL A O 1
ATOM 602 N N . TRP A 1 74 ? 7.706 1.997 -6.174 1.00 68.81 74 TRP A N 1
ATOM 603 C CA . TRP A 1 74 ? 8.312 2.626 -7.359 1.00 68.81 74 TRP A CA 1
ATOM 604 C C . TRP A 1 74 ? 9.282 1.651 -8.024 1.00 68.81 74 TRP A C 1
ATOM 606 O O . TRP A 1 74 ? 8.991 1.095 -9.083 1.00 68.81 74 TRP A O 1
ATOM 616 N N . THR A 1 75 ? 10.391 1.344 -7.357 1.00 67.19 75 THR A N 1
ATOM 617 C CA . THR A 1 75 ? 11.429 0.429 -7.839 1.00 67.19 75 THR A CA 1
ATOM 618 C C . THR A 1 75 ? 12.006 -0.354 -6.664 1.00 67.19 75 THR A C 1
ATOM 620 O O . THR A 1 75 ? 12.499 0.217 -5.695 1.00 67.19 75 THR A O 1
ATOM 623 N N . ARG A 1 76 ? 11.900 -1.682 -6.727 1.00 65.81 76 ARG A N 1
ATOM 624 C CA . ARG A 1 76 ? 12.500 -2.605 -5.758 1.00 65.81 76 ARG A CA 1
ATOM 625 C C . ARG A 1 76 ? 13.095 -3.773 -6.554 1.00 65.81 76 ARG A C 1
ATOM 627 O O . ARG A 1 76 ? 12.358 -4.687 -6.932 1.00 65.81 76 ARG A O 1
ATOM 634 N N . PRO A 1 77 ? 14.395 -3.723 -6.902 1.00 60.56 77 PRO A N 1
ATOM 635 C CA . PRO A 1 77 ? 15.037 -4.792 -7.652 1.00 60.56 77 PRO A CA 1
ATOM 636 C C . PRO A 1 77 ? 14.891 -6.118 -6.901 1.00 60.56 77 PRO A C 1
ATOM 638 O O . PRO A 1 77 ? 15.156 -6.180 -5.703 1.00 60.56 77 PRO A O 1
ATOM 641 N N . CYS A 1 78 ? 14.471 -7.170 -7.603 1.00 66.31 78 CYS A N 1
ATOM 642 C CA . CYS A 1 78 ? 14.363 -8.525 -7.051 1.00 66.31 78 CYS A CA 1
ATOM 643 C C . CYS A 1 78 ? 13.376 -8.668 -5.873 1.00 66.31 78 CYS A C 1
ATOM 645 O O . CYS A 1 78 ? 13.554 -9.541 -5.030 1.00 66.31 78 CYS A O 1
ATOM 647 N N . THR A 1 79 ? 12.343 -7.821 -5.789 1.00 70.38 79 THR A N 1
ATOM 648 C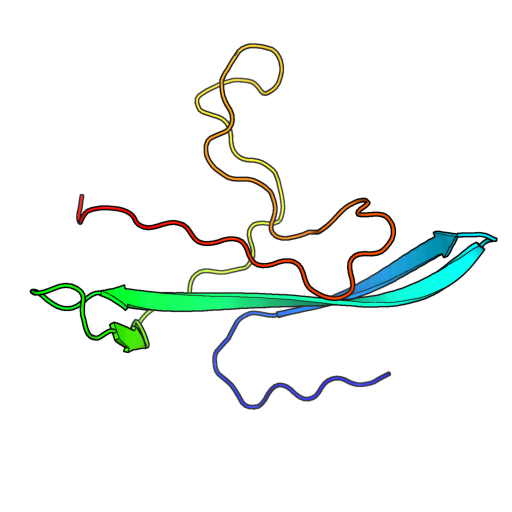 CA . THR A 1 79 ? 11.290 -7.942 -4.768 1.00 70.38 79 THR A CA 1
ATOM 649 C C . THR A 1 79 ? 9.979 -8.383 -5.406 1.00 70.38 79 THR A C 1
ATOM 651 O O . THR A 1 79 ? 9.377 -7.638 -6.175 1.00 70.38 79 THR A O 1
ATOM 654 N N . ASN A 1 80 ? 9.523 -9.589 -5.069 1.00 74.75 80 ASN A N 1
ATOM 655 C CA . ASN A 1 80 ? 8.232 -10.109 -5.523 1.00 74.75 80 ASN A CA 1
ATOM 656 C C . ASN A 1 80 ? 7.061 -9.594 -4.671 1.00 74.75 80 ASN A C 1
ATOM 658 O O . ASN A 1 80 ? 5.967 -9.409 -5.194 1.00 74.75 80 ASN A O 1
ATOM 662 N N . ILE A 1 81 ? 7.285 -9.369 -3.371 1.00 83.12 81 ILE A N 1
ATOM 663 C CA . ILE A 1 81 ? 6.271 -8.916 -2.409 1.00 83.12 81 ILE A CA 1
ATOM 664 C C . ILE A 1 81 ? 6.905 -7.863 -1.497 1.00 83.12 81 ILE A C 1
ATOM 666 O O . ILE A 1 81 ? 7.967 -8.103 -0.927 1.00 83.12 81 ILE A O 1
ATOM 670 N N . HIS A 1 82 ? 6.248 -6.712 -1.348 1.00 82.75 82 HIS A N 1
ATOM 671 C CA . HIS A 1 82 ? 6.626 -5.663 -0.401 1.00 82.75 82 HIS A CA 1
ATOM 672 C C . HIS A 1 82 ? 5.502 -5.503 0.625 1.00 82.75 82 HIS A C 1
ATOM 674 O O . HIS A 1 82 ? 4.345 -5.346 0.240 1.00 82.75 82 HIS A O 1
ATOM 680 N N . ILE A 1 83 ? 5.835 -5.574 1.915 1.00 84.19 83 ILE A N 1
ATOM 681 C CA . ILE A 1 83 ? 4.876 -5.440 3.016 1.00 84.19 83 ILE A CA 1
ATOM 682 C C . ILE A 1 83 ? 5.308 -4.255 3.875 1.00 84.19 83 ILE A C 1
ATOM 684 O O . ILE A 1 83 ? 6.406 -4.264 4.428 1.00 84.19 83 ILE A O 1
ATOM 688 N N . LEU A 1 84 ? 4.428 -3.265 4.004 1.00 82.19 84 LEU A N 1
ATOM 689 C CA . LEU A 1 84 ? 4.591 -2.126 4.903 1.00 82.19 84 LEU A CA 1
ATOM 690 C C . LEU A 1 84 ? 3.614 -2.283 6.071 1.00 82.19 84 LEU A C 1
ATOM 692 O O . LEU A 1 84 ? 2.404 -2.384 5.875 1.00 82.19 84 LEU A O 1
ATOM 696 N N . GLY A 1 85 ? 4.146 -2.336 7.293 1.00 82.69 85 GLY A N 1
ATOM 697 C CA . GLY A 1 85 ? 3.364 -2.456 8.521 1.00 82.69 85 GLY A CA 1
ATOM 698 C C . GLY A 1 85 ? 3.566 -1.237 9.410 1.00 82.69 85 GLY A C 1
ATOM 699 O O . GLY A 1 85 ? 4.698 -0.895 9.740 1.00 82.69 85 GLY A O 1
ATOM 700 N N . VAL A 1 86 ? 2.472 -0.595 9.822 1.00 79.06 86 VAL A N 1
ATOM 701 C CA . VAL A 1 86 ? 2.506 0.543 10.749 1.00 79.06 86 VAL A CA 1
ATOM 702 C C . VAL A 1 86 ? 1.468 0.322 11.844 1.00 79.06 86 VAL A C 1
ATOM 704 O O . VAL A 1 86 ? 0.294 0.095 11.555 1.00 79.06 86 VAL A O 1
ATOM 707 N N . ALA A 1 87 ? 1.891 0.420 13.103 1.00 78.81 87 ALA A N 1
ATOM 708 C CA . ALA A 1 87 ? 1.001 0.445 14.257 1.00 78.81 87 ALA A CA 1
ATOM 709 C C . ALA A 1 87 ? 0.909 1.879 14.788 1.00 78.81 87 ALA A C 1
ATOM 711 O O . ALA A 1 87 ? 1.928 2.546 14.965 1.00 78.81 87 ALA A O 1
ATOM 712 N N . ARG A 1 88 ? -0.311 2.359 15.036 1.00 72.38 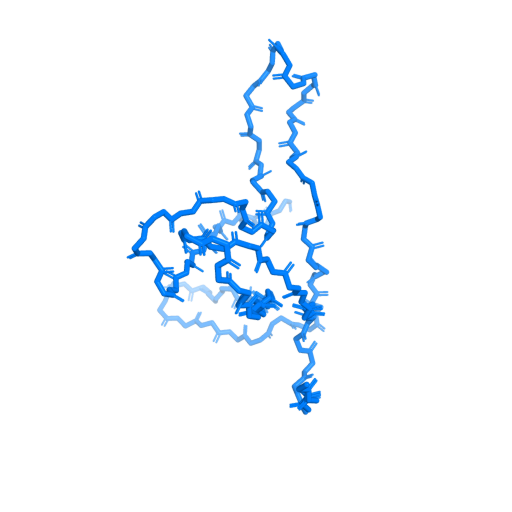88 ARG A N 1
ATOM 713 C CA . ARG A 1 88 ? -0.561 3.678 15.629 1.00 72.38 88 ARG A CA 1
ATOM 714 C C . ARG A 1 88 ? -1.378 3.504 16.911 1.00 72.38 88 ARG A C 1
ATOM 716 O O . ARG A 1 88 ? -2.293 2.676 16.912 1.00 72.38 88 ARG A O 1
ATOM 723 N N . PRO A 1 89 ? -1.070 4.241 17.992 1.00 69.19 89 PRO A N 1
ATOM 724 C CA . PRO A 1 89 ? -1.942 4.281 19.160 1.00 69.19 89 PRO A CA 1
ATOM 725 C C . PRO A 1 89 ? -3.301 4.889 18.780 1.00 69.19 89 PRO A C 1
ATOM 727 O O . PRO A 1 89 ? -3.410 5.605 17.781 1.00 69.19 89 PRO A O 1
ATOM 730 N N . LYS A 1 90 ? -4.342 4.617 19.579 1.00 62.56 90 LYS A N 1
ATOM 731 C CA . LYS A 1 90 ? -5.561 5.434 19.516 1.00 62.56 90 LYS A CA 1
ATOM 732 C C . LYS A 1 90 ? -5.161 6.870 19.869 1.00 62.56 90 LYS A C 1
ATOM 734 O O . LYS A 1 90 ? -4.543 7.066 20.915 1.00 62.56 90 LYS A O 1
ATOM 739 N N . GLY A 1 91 ? -5.445 7.800 18.957 1.00 55.56 91 GLY A N 1
ATOM 740 C CA . GLY A 1 91 ? -5.341 9.236 19.222 1.00 55.56 91 GLY A CA 1
ATOM 741 C C . GLY A 1 91 ? -6.292 9.677 20.321 1.00 55.56 91 GLY A C 1
ATOM 742 O O . GLY A 1 91 ? -7.279 8.943 20.572 1.00 55.56 91 GLY A O 1
#

Organism: Klebsiella aerogenes (NCBI:txid548)

Secondary structure (DSSP, 8-state):
------SS--EEEEEEE-GGG-EEEEEEE---EEEPTTSS-EEE-SSPPPP--S-EESS-TTTS-EEE--SS----TT-S-----------

InterPro domains:
  IPR018683 Domain of unknown function DUF2169 [PF09937] (26-88)

Radius of gyration: 15.95 Å; chains: 1; bounding box: 30×31×46 Å

Foldseek 3Di:
DDDDDPDPWAKDWDWDQDPPRDIDIDIQTFFDWDQDPPRPDIDGDPDHDHFAQAWDFPDDPVPTDTPDHGSDDDDDPPDPDDDDDDDDDDD

pLDDT: mean 84.84, std 8.99, range [55.56, 94.25]

Sequence (91 aa):
MKVSNTTPFPYLLYQKVGKKDELFNVIALRQTFRLKTGGHYSDLNEQQYPLNMADRYYHAPETSSLIEETDLVWTRPCTNIHILGVARPKG